Protein AF-A0A960EJC6-F1 (afdb_monomer_lite)

Sequence (104 aa):
GSERMRVWTMKALRFGFVIGTVNQMLVSLVMDRASWKGGNLRRSWKRFKTSGLLSKDLWAQLKDYDRPDFHPDDRDTTALVERFREEFFGPDGTLNDKLVGTAA

Structure (mmCIF, N/CA/C/O backbone):
data_AF-A0A960EJC6-F1
#
_entry.id   AF-A0A960EJC6-F1
#
loop_
_atom_site.group_PDB
_atom_site.id
_atom_site.type_symbol
_atom_site.label_atom_id
_atom_site.label_alt_id
_atom_site.label_comp_id
_atom_site.label_asym_id
_atom_site.label_entity_id
_atom_site.label_seq_id
_atom_site.pdbx_PDB_ins_code
_atom_site.Cartn_x
_atom_site.Cartn_y
_atom_site.Cartn_z
_atom_site.occupancy
_atom_site.B_iso_or_equiv
_atom_site.auth_seq_id
_atom_site.auth_comp_id
_atom_site.auth_asym_id
_atom_site.auth_atom_id
_atom_site.pdbx_PDB_model_num
ATOM 1 N N . GLY A 1 1 ? 1.730 10.380 23.535 1.00 65.06 1 GLY A N 1
ATOM 2 C CA . GLY A 1 1 ? 1.690 11.396 22.462 1.00 65.06 1 GLY A CA 1
ATOM 3 C C . GLY A 1 1 ? 0.250 11.785 22.226 1.00 65.06 1 GLY A C 1
ATOM 4 O O . GLY A 1 1 ? -0.599 10.913 22.343 1.00 65.06 1 GLY A O 1
ATOM 5 N N . SER A 1 2 ? -0.044 13.061 21.969 1.00 83.75 2 SER A N 1
ATOM 6 C CA . SER A 1 2 ? -1.426 13.500 21.733 1.00 83.75 2 SER A CA 1
ATOM 7 C C . SER A 1 2 ? -2.043 12.750 20.547 1.00 83.75 2 SER A C 1
ATOM 9 O O . SER A 1 2 ? -1.349 12.407 19.589 1.00 83.75 2 SER A O 1
ATOM 11 N N . GLU A 1 3 ? -3.349 12.503 20.592 1.00 78.62 3 GLU A N 1
ATOM 12 C CA . GLU A 1 3 ? -4.109 11.851 19.514 1.00 78.62 3 GLU A CA 1
ATOM 13 C C . GLU A 1 3 ? -3.883 12.535 18.154 1.00 78.62 3 GLU A C 1
ATOM 15 O O . GLU A 1 3 ? -3.707 11.884 17.125 1.00 78.62 3 GLU A O 1
ATOM 20 N N . ARG A 1 4 ? -3.734 13.866 18.173 1.00 82.50 4 ARG A N 1
ATOM 21 C CA . ARG A 1 4 ? -3.366 14.682 17.007 1.00 82.50 4 ARG A CA 1
ATOM 22 C C . ARG A 1 4 ? -1.995 14.318 16.436 1.00 82.50 4 ARG A C 1
ATOM 24 O O . ARG A 1 4 ? -1.849 14.269 15.218 1.00 82.50 4 ARG A O 1
ATOM 31 N N . MET A 1 5 ? -1.007 14.053 17.291 1.00 86.56 5 MET A N 1
ATOM 32 C CA . MET A 1 5 ? 0.322 13.618 16.859 1.00 86.56 5 MET A CA 1
ATOM 33 C C . MET A 1 5 ? 0.263 12.217 16.246 1.00 86.56 5 MET A C 1
ATOM 35 O O . MET A 1 5 ? 0.853 12.009 15.195 1.00 86.56 5 MET A O 1
ATOM 39 N N . ARG A 1 6 ? -0.527 11.295 16.817 1.00 83.88 6 ARG A N 1
ATOM 40 C CA . ARG A 1 6 ? -0.737 9.950 16.249 1.00 83.88 6 ARG A CA 1
ATOM 41 C C . ARG A 1 6 ? -1.350 10.008 14.849 1.00 83.88 6 ARG A C 1
ATOM 43 O O . ARG A 1 6 ? -0.799 9.423 13.920 1.00 83.88 6 ARG A O 1
ATOM 50 N N . VAL A 1 7 ? -2.451 10.743 14.688 1.00 82.25 7 VAL A N 1
ATOM 51 C CA . VAL A 1 7 ? -3.134 10.902 13.392 1.00 82.25 7 VAL A CA 1
ATOM 52 C C . VAL A 1 7 ? -2.210 11.557 12.365 1.00 82.25 7 VAL A C 1
ATOM 54 O O . VAL A 1 7 ? -2.172 11.145 11.207 1.00 82.25 7 VAL A O 1
ATOM 57 N N . TRP A 1 8 ? -1.437 12.566 12.773 1.00 89.44 8 TRP A N 1
ATOM 58 C CA . TRP A 1 8 ? -0.477 13.207 11.879 1.00 89.44 8 TRP A CA 1
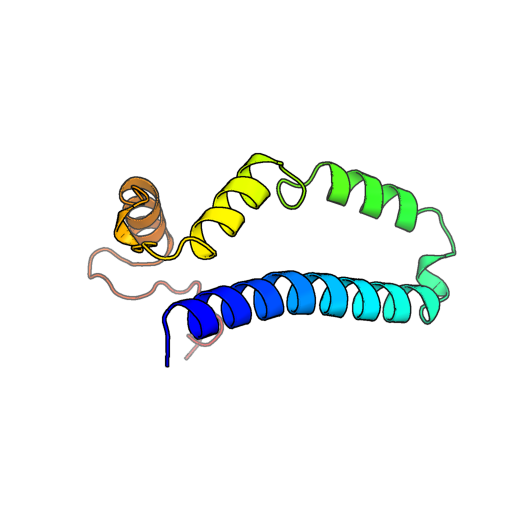ATOM 59 C C . TRP A 1 8 ? 0.648 12.253 11.460 1.00 89.44 8 TRP A C 1
ATOM 61 O O . TRP A 1 8 ? 0.954 12.178 10.273 1.00 89.44 8 TRP A O 1
ATOM 71 N N . THR A 1 9 ? 1.212 11.478 12.394 1.00 89.31 9 THR A N 1
ATOM 72 C CA . THR A 1 9 ? 2.237 10.467 12.096 1.00 89.31 9 THR A CA 1
ATOM 73 C C . THR A 1 9 ? 1.716 9.408 11.129 1.00 89.31 9 THR A C 1
ATOM 75 O O . THR A 1 9 ? 2.412 9.093 10.168 1.00 89.31 9 THR A O 1
ATOM 78 N N . MET A 1 10 ? 0.492 8.902 11.319 1.00 86.75 10 MET A N 1
ATOM 79 C CA . MET A 1 10 ? -0.102 7.925 10.397 1.00 86.75 10 MET A CA 1
ATOM 80 C C . MET A 1 10 ? -0.294 8.504 8.995 1.00 86.75 10 MET A C 1
ATOM 82 O O . MET A 1 10 ? 0.123 7.882 8.021 1.00 86.75 10 MET A O 1
ATOM 86 N N . LYS A 1 11 ? -0.799 9.740 8.884 1.00 85.69 11 LYS A N 1
ATOM 87 C CA . LYS A 1 11 ? -0.903 10.434 7.591 1.00 85.69 11 LYS A CA 1
ATOM 88 C C . LYS A 1 11 ? 0.467 10.608 6.940 1.00 85.69 11 LYS A C 1
ATOM 90 O O . LYS A 1 11 ? 0.630 10.297 5.761 1.00 85.69 11 LYS A O 1
ATOM 95 N N . ALA A 1 12 ? 1.458 11.073 7.698 1.00 90.94 12 ALA A N 1
ATOM 96 C CA . ALA A 1 12 ? 2.817 11.265 7.206 1.00 90.94 12 ALA A CA 1
ATOM 97 C C . ALA A 1 12 ? 3.434 9.947 6.717 1.00 90.94 12 ALA A C 1
ATOM 99 O O . ALA A 1 12 ? 4.014 9.923 5.637 1.00 90.94 12 ALA A O 1
ATOM 100 N N . LEU A 1 13 ? 3.255 8.846 7.453 1.00 90.12 13 LEU A N 1
ATOM 101 C CA . LEU A 1 13 ? 3.715 7.519 7.044 1.00 90.12 13 LEU A CA 1
ATOM 102 C C . LEU A 1 13 ? 2.980 7.025 5.802 1.00 90.12 13 LEU A C 1
ATOM 104 O O . LEU A 1 13 ? 3.622 6.595 4.853 1.00 90.12 13 LEU A O 1
ATOM 108 N N . ARG A 1 14 ? 1.651 7.130 5.766 1.00 86.19 14 ARG A N 1
ATOM 109 C CA . ARG A 1 14 ? 0.837 6.680 4.636 1.00 86.19 14 ARG A CA 1
ATOM 110 C C . ARG A 1 14 ? 1.229 7.387 3.341 1.00 86.19 14 ARG A C 1
ATOM 112 O O . ARG A 1 14 ? 1.475 6.731 2.331 1.00 86.19 14 ARG A O 1
ATOM 119 N N . PHE A 1 15 ? 1.300 8.717 3.361 1.00 88.75 15 PHE A N 1
ATOM 120 C CA . PHE A 1 15 ? 1.677 9.487 2.176 1.00 88.75 15 PHE A CA 1
ATOM 121 C C . PHE A 1 15 ? 3.172 9.377 1.885 1.00 88.75 15 PHE A C 1
ATOM 123 O O . PHE A 1 15 ? 3.548 9.148 0.740 1.00 88.75 15 PHE A O 1
ATOM 130 N N . GLY A 1 16 ? 4.018 9.493 2.906 1.00 92.19 16 GLY A N 1
ATOM 131 C CA . GLY A 1 16 ? 5.471 9.449 2.774 1.00 92.19 16 GLY A CA 1
ATOM 132 C C . GLY A 1 16 ? 5.977 8.108 2.256 1.00 92.19 16 GLY A C 1
ATOM 133 O O . GLY A 1 16 ? 6.807 8.095 1.354 1.00 92.19 16 GLY A O 1
ATOM 134 N N . PHE A 1 17 ? 5.435 6.991 2.746 1.00 89.75 17 PHE A N 1
ATOM 135 C CA . PHE A 1 17 ? 5.767 5.657 2.251 1.00 89.75 17 PHE A CA 1
ATOM 136 C C . PHE A 1 17 ? 5.378 5.508 0.782 1.00 89.75 17 PHE A C 1
ATOM 138 O O . PHE A 1 17 ? 6.230 5.205 -0.045 1.00 89.75 17 PHE A O 1
ATOM 145 N N . VAL A 1 18 ? 4.121 5.803 0.425 1.00 87.88 18 VAL A N 1
ATOM 146 C CA . VAL A 1 18 ? 3.654 5.660 -0.963 1.00 87.88 18 VAL A CA 1
ATOM 147 C C . VAL A 1 18 ? 4.447 6.561 -1.907 1.00 87.88 18 VAL A C 1
ATOM 149 O O . VAL A 1 18 ? 4.937 6.096 -2.934 1.00 87.88 18 VAL A O 1
ATOM 152 N N . ILE A 1 19 ? 4.612 7.838 -1.561 1.00 90.81 19 ILE A N 1
ATOM 153 C CA . ILE A 1 19 ? 5.365 8.793 -2.378 1.00 90.81 19 ILE A CA 1
ATOM 154 C C . ILE A 1 19 ? 6.829 8.359 -2.472 1.00 90.81 19 ILE A C 1
ATOM 156 O O . ILE A 1 19 ? 7.379 8.335 -3.570 1.00 90.81 19 ILE A O 1
ATOM 160 N N . GLY A 1 20 ? 7.457 7.983 -1.359 1.00 92.31 20 GLY A N 1
ATOM 161 C CA . GLY A 1 20 ? 8.847 7.536 -1.316 1.00 92.31 20 GLY A CA 1
ATOM 162 C C . GLY A 1 20 ? 9.086 6.306 -2.188 1.00 92.31 20 GLY A C 1
ATOM 163 O O . GLY A 1 20 ? 9.950 6.335 -3.063 1.00 92.31 20 GLY A O 1
ATOM 164 N N . THR A 1 21 ? 8.267 5.264 -2.032 1.00 90.00 21 THR A N 1
ATOM 165 C CA . THR A 1 21 ? 8.347 4.043 -2.842 1.00 90.00 21 THR A CA 1
ATOM 166 C C . THR A 1 21 ? 8.124 4.334 -4.324 1.00 90.00 21 THR A C 1
ATOM 168 O O . THR A 1 21 ? 8.883 3.839 -5.155 1.00 90.00 21 THR A O 1
ATOM 171 N N . VAL A 1 22 ? 7.137 5.168 -4.677 1.00 88.25 22 VAL A N 1
ATOM 172 C CA . VAL A 1 22 ? 6.898 5.562 -6.076 1.00 88.25 22 VAL A CA 1
ATOM 173 C C . VAL A 1 22 ? 8.105 6.307 -6.644 1.00 88.25 22 VAL A C 1
ATOM 175 O O . VAL A 1 22 ? 8.546 5.979 -7.741 1.00 88.25 22 VAL A O 1
ATOM 178 N N . ASN A 1 23 ? 8.682 7.261 -5.909 1.00 88.44 23 ASN A N 1
ATOM 179 C CA . ASN A 1 23 ? 9.872 7.987 -6.358 1.00 88.44 23 ASN A CA 1
ATOM 180 C C . ASN A 1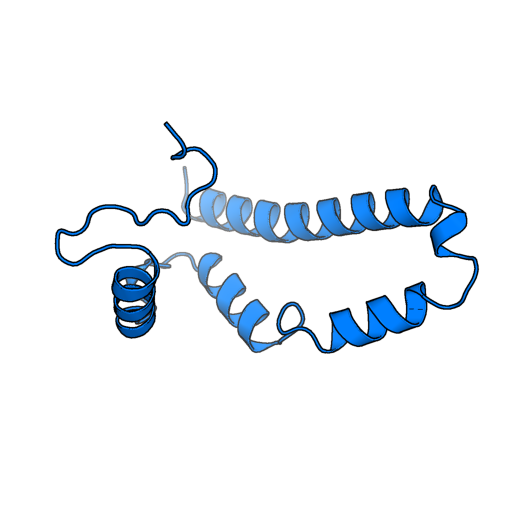 23 ? 11.064 7.049 -6.560 1.00 88.44 23 ASN A C 1
ATOM 182 O O . ASN A 1 23 ? 11.705 7.096 -7.605 1.00 88.44 23 ASN A O 1
ATOM 186 N N . GLN A 1 24 ? 11.336 6.160 -5.605 1.00 88.31 24 GLN A N 1
ATOM 187 C CA . GLN A 1 24 ? 12.440 5.207 -5.709 1.00 88.31 24 GLN A CA 1
ATOM 188 C C . GLN A 1 24 ? 12.244 4.239 -6.885 1.00 88.31 24 GLN A C 1
ATOM 190 O O . GLN A 1 24 ? 13.189 3.957 -7.623 1.00 88.31 24 GLN A O 1
ATOM 195 N N . MET A 1 25 ? 11.006 3.794 -7.117 1.00 85.38 25 MET A N 1
ATOM 196 C CA . MET A 1 25 ? 10.654 2.971 -8.270 1.00 85.38 25 MET A CA 1
ATOM 197 C C . MET A 1 25 ? 10.835 3.733 -9.590 1.00 85.38 25 MET A C 1
ATOM 199 O O . MET A 1 25 ? 11.385 3.176 -10.535 1.00 85.38 25 MET A O 1
ATOM 203 N N . LEU A 1 26 ? 10.429 5.007 -9.659 1.00 84.50 26 LEU A N 1
ATOM 204 C CA . LEU A 1 26 ? 10.635 5.859 -10.834 1.00 84.50 26 LEU A CA 1
ATOM 205 C C . LEU A 1 26 ? 12.122 6.089 -11.115 1.00 84.50 26 LEU A C 1
ATOM 207 O O . LEU A 1 26 ? 12.536 5.959 -12.263 1.00 84.50 26 LEU A O 1
ATOM 211 N N . VAL A 1 27 ? 12.929 6.377 -10.089 1.00 87.44 27 VAL A N 1
ATOM 212 C CA . VAL A 1 27 ? 14.387 6.525 -10.225 1.00 87.44 27 VAL A CA 1
ATOM 213 C C . VAL A 1 27 ? 15.003 5.232 -10.753 1.00 87.44 27 VAL A C 1
ATOM 215 O O . VAL A 1 27 ? 15.762 5.274 -11.719 1.00 87.44 27 VAL A O 1
ATOM 218 N N . SER A 1 28 ? 14.623 4.082 -10.191 1.00 84.94 28 SER A N 1
ATOM 219 C CA . SER A 1 28 ? 15.079 2.772 -10.665 1.00 84.94 28 SER A CA 1
ATOM 220 C C . SER A 1 28 ? 14.706 2.530 -12.133 1.00 84.94 28 SER A C 1
ATOM 222 O O . SER A 1 28 ? 15.559 2.122 -12.917 1.00 84.94 28 SER A O 1
ATOM 224 N N . LEU A 1 29 ? 13.477 2.869 -12.535 1.00 81.94 29 LEU A N 1
ATOM 225 C CA . LEU A 1 29 ? 13.009 2.776 -13.922 1.00 81.94 29 LEU A CA 1
ATOM 226 C C . LEU A 1 29 ? 13.770 3.699 -14.879 1.00 81.94 29 LEU A C 1
ATOM 228 O O . LEU A 1 29 ? 14.039 3.325 -16.015 1.00 81.94 29 LEU A O 1
ATOM 232 N N . VAL A 1 30 ? 14.046 4.937 -14.461 1.00 82.06 30 VAL A N 1
ATOM 233 C CA . VAL A 1 30 ? 14.766 5.931 -15.271 1.00 82.06 30 VAL A CA 1
ATOM 234 C C . VAL A 1 30 ? 16.222 5.511 -15.452 1.00 82.06 30 VAL A C 1
ATOM 236 O O . VAL A 1 30 ? 16.764 5.650 -16.547 1.00 82.06 30 VAL A O 1
ATOM 239 N N . MET A 1 31 ? 16.843 4.975 -14.399 1.00 83.31 31 MET A N 1
ATOM 240 C CA . MET A 1 31 ? 18.214 4.468 -14.444 1.00 83.31 31 MET A CA 1
ATOM 241 C C . MET A 1 31 ? 18.328 3.173 -15.258 1.00 83.31 31 MET A C 1
ATOM 243 O O . MET A 1 31 ? 19.338 2.965 -15.931 1.00 83.31 31 MET A O 1
ATOM 247 N N . ASP A 1 32 ? 17.298 2.325 -15.260 1.00 80.81 32 ASP A N 1
ATOM 248 C CA . ASP A 1 32 ? 17.288 1.104 -16.059 1.00 80.81 32 ASP A CA 1
ATOM 249 C C . ASP A 1 32 ? 16.875 1.363 -17.515 1.00 80.81 32 ASP A C 1
ATOM 251 O O . ASP A 1 32 ? 15.704 1.328 -17.897 1.00 80.81 32 ASP A O 1
ATOM 255 N N . ARG A 1 33 ? 17.867 1.553 -18.385 1.00 68.38 33 ARG A N 1
ATOM 256 C CA . ARG A 1 33 ? 17.653 1.766 -19.823 1.00 68.38 33 ARG A CA 1
ATOM 257 C C . ARG A 1 33 ? 17.003 0.567 -20.533 1.00 68.38 33 ARG A C 1
ATOM 259 O O . ARG A 1 33 ? 16.418 0.761 -21.604 1.00 68.38 33 ARG A O 1
ATOM 266 N N . ALA A 1 34 ? 17.063 -0.645 -19.968 1.00 72.69 34 ALA A N 1
ATOM 267 C CA . ALA A 1 34 ? 16.401 -1.822 -20.535 1.00 72.69 34 ALA A CA 1
ATOM 268 C C . ALA A 1 34 ? 14.870 -1.718 -20.434 1.00 72.69 34 ALA A C 1
ATOM 270 O O . ALA A 1 34 ? 14.171 -2.094 -21.375 1.00 72.69 34 ALA A O 1
ATOM 271 N N . SER A 1 35 ? 14.352 -1.094 -19.371 1.00 66.88 35 SER A N 1
ATOM 272 C CA . SER A 1 35 ? 12.917 -0.842 -19.173 1.00 66.88 35 SER A CA 1
ATOM 273 C C . SER A 1 35 ? 12.274 0.027 -20.269 1.00 66.88 35 SER A C 1
ATOM 275 O O . SER A 1 35 ? 11.063 -0.044 -20.498 1.00 66.88 35 SER A O 1
ATOM 277 N N . TRP A 1 36 ? 13.072 0.825 -20.987 1.00 68.94 36 TRP A N 1
ATOM 278 C CA . TRP A 1 36 ? 12.600 1.745 -22.029 1.00 68.94 36 TRP A CA 1
ATOM 279 C C . TRP A 1 36 ? 12.575 1.113 -23.426 1.00 68.94 36 TRP A C 1
ATOM 281 O O . TRP A 1 36 ? 11.819 1.559 -24.293 1.00 68.94 36 TRP A O 1
ATOM 291 N N . LYS A 1 37 ? 13.359 0.053 -23.663 1.00 68.00 37 LYS A N 1
ATOM 292 C CA . LYS A 1 37 ? 13.384 -0.664 -24.943 1.00 68.00 37 LYS A CA 1
ATOM 293 C C . LYS A 1 37 ? 12.350 -1.795 -24.930 1.00 68.00 37 LYS A C 1
ATOM 295 O O . LYS A 1 37 ? 12.509 -2.783 -24.230 1.00 68.00 37 LYS A O 1
ATOM 300 N N . GLY A 1 38 ? 11.303 -1.668 -25.749 1.00 66.50 38 GLY A N 1
ATOM 301 C CA . GLY A 1 38 ? 10.423 -2.800 -26.089 1.00 66.50 38 GLY A CA 1
ATOM 302 C C . GLY A 1 38 ? 8.977 -2.740 -25.587 1.00 66.50 38 GLY A C 1
ATOM 303 O O . GLY A 1 38 ? 8.299 -3.759 -25.588 1.00 66.50 38 GLY A O 1
ATOM 304 N N . GLY A 1 39 ? 8.457 -1.585 -25.153 1.00 69.94 39 GLY A N 1
ATOM 305 C CA . GLY A 1 39 ? 7.023 -1.429 -24.839 1.00 69.94 39 GLY A CA 1
ATOM 306 C C . GLY A 1 39 ? 6.525 -2.171 -23.585 1.00 69.94 39 GLY A C 1
ATOM 307 O O . GLY A 1 39 ? 5.374 -1.977 -23.179 1.00 69.94 39 GLY A O 1
ATOM 308 N N . ASN A 1 40 ? 7.391 -2.946 -22.923 1.00 75.69 40 ASN A N 1
ATOM 309 C CA . ASN A 1 40 ? 7.107 -3.663 -21.680 1.00 75.69 40 ASN A CA 1
ATOM 310 C C . ASN A 1 40 ? 6.578 -2.737 -20.584 1.00 75.69 40 ASN A C 1
ATOM 312 O O . ASN A 1 40 ? 5.645 -3.109 -19.876 1.00 75.69 40 ASN A O 1
ATOM 316 N N . LEU A 1 41 ? 7.063 -1.494 -20.515 1.00 78.44 41 LEU A N 1
ATOM 317 C CA . LEU A 1 41 ? 6.596 -0.524 -19.531 1.00 78.44 41 LEU A CA 1
ATOM 318 C C . LEU A 1 41 ? 5.097 -0.216 -19.655 1.00 78.44 41 LEU A C 1
ATOM 320 O O . LEU A 1 41 ? 4.380 -0.181 -18.656 1.00 78.44 41 LEU A O 1
ATOM 324 N N . ARG A 1 42 ? 4.587 -0.070 -20.884 1.00 79.25 42 ARG A N 1
ATOM 325 C CA . ARG A 1 42 ? 3.152 0.158 -21.118 1.00 79.25 42 ARG A CA 1
ATOM 326 C C . ARG A 1 42 ? 2.323 -1.064 -20.724 1.00 79.25 42 ARG A C 1
ATOM 328 O O . ARG A 1 42 ? 1.230 -0.905 -20.181 1.00 79.25 42 ARG A O 1
ATOM 335 N N . ARG A 1 43 ? 2.835 -2.274 -20.972 1.00 80.94 43 ARG A N 1
ATOM 336 C CA . ARG A 1 43 ? 2.163 -3.534 -20.616 1.00 80.94 43 ARG A CA 1
ATOM 337 C C . ARG A 1 43 ? 2.113 -3.733 -19.101 1.00 80.94 43 ARG A C 1
ATOM 339 O O . ARG A 1 43 ? 1.036 -4.003 -18.570 1.00 80.94 43 ARG A O 1
ATOM 346 N N . SER A 1 44 ? 3.235 -3.523 -18.416 1.00 80.88 44 SER A N 1
ATOM 347 C CA . SER A 1 44 ? 3.333 -3.570 -16.954 1.00 80.88 44 SER A CA 1
ATOM 348 C C . SER A 1 44 ? 2.453 -2.508 -16.304 1.00 80.88 44 SER A C 1
ATOM 350 O O . SER A 1 44 ? 1.693 -2.823 -15.395 1.00 80.88 44 SER A O 1
ATOM 352 N N . TRP A 1 45 ? 2.443 -1.282 -16.835 1.00 81.69 45 TRP A N 1
ATOM 353 C CA . TRP A 1 45 ? 1.552 -0.222 -16.364 1.00 81.69 45 TRP A CA 1
ATOM 354 C C . TRP A 1 45 ? 0.073 -0.564 -16.556 1.00 81.69 45 TRP A C 1
ATOM 356 O O . TRP A 1 45 ? -0.735 -0.320 -15.664 1.00 81.69 45 TRP A O 1
ATOM 366 N N . LYS A 1 46 ? -0.307 -1.163 -17.695 1.00 83.56 46 LYS A N 1
ATOM 367 C CA . LYS A 1 46 ? -1.688 -1.620 -17.919 1.00 83.56 46 LYS A CA 1
ATOM 368 C C . LYS A 1 46 ? -2.081 -2.687 -16.895 1.00 83.56 46 LYS A C 1
ATOM 370 O O . LYS A 1 46 ? -3.140 -2.555 -16.295 1.00 83.56 46 LYS A O 1
ATOM 375 N N . ARG A 1 47 ? -1.213 -3.677 -16.652 1.00 83.69 47 ARG A N 1
ATOM 376 C CA . ARG A 1 47 ? -1.436 -4.745 -15.661 1.00 83.69 47 ARG A CA 1
ATOM 377 C C . ARG A 1 47 ? -1.504 -4.208 -14.229 1.00 83.69 47 ARG A C 1
ATOM 379 O O . ARG A 1 47 ? -2.340 -4.656 -13.452 1.00 83.69 47 ARG A O 1
ATOM 386 N N . PHE A 1 48 ? -0.672 -3.223 -13.903 1.00 83.88 48 PHE A N 1
ATOM 387 C CA . PHE A 1 48 ? -0.684 -2.543 -12.611 1.00 83.88 48 PHE A CA 1
ATOM 388 C C . PHE A 1 48 ? -1.951 -1.705 -12.412 1.00 83.88 48 PHE A C 1
ATOM 390 O O . PHE A 1 48 ? -2.582 -1.798 -11.367 1.00 83.88 48 PHE A O 1
ATOM 397 N N . LYS A 1 49 ? -2.396 -0.949 -13.423 1.00 81.12 49 LYS A N 1
ATOM 398 C CA . LYS A 1 49 ? -3.658 -0.193 -13.349 1.00 81.12 49 LYS A CA 1
ATOM 399 C C . LYS A 1 49 ? -4.890 -1.072 -13.203 1.00 81.12 49 LYS A C 1
ATOM 401 O O . LYS A 1 49 ? -5.862 -0.645 -12.597 1.00 81.12 49 LYS A O 1
ATOM 406 N N . THR A 1 50 ? -4.845 -2.285 -13.740 1.00 82.88 50 THR A N 1
ATOM 407 C CA . THR A 1 50 ? -5.886 -3.293 -13.514 1.00 82.88 50 THR A CA 1
ATOM 408 C C . THR A 1 50 ? -5.691 -4.078 -12.218 1.00 82.88 50 THR A C 1
ATOM 410 O O . THR A 1 50 ? -6.548 -4.881 -11.871 1.00 82.88 50 THR A O 1
ATOM 413 N N . SER A 1 51 ? -4.573 -3.894 -11.510 1.00 79.12 51 SER A N 1
ATOM 414 C CA . SER A 1 51 ? -4.373 -4.524 -10.207 1.00 79.12 51 SER A CA 1
ATOM 415 C C . SER A 1 51 ? -5.221 -3.814 -9.151 1.00 79.12 51 SER A C 1
ATOM 417 O O . SER A 1 51 ? -5.393 -2.594 -9.191 1.00 79.12 51 SER A O 1
ATOM 419 N N . GLY A 1 52 ? -5.720 -4.568 -8.170 1.00 80.75 52 GLY A N 1
ATOM 420 C CA . GLY A 1 52 ? -6.527 -4.024 -7.071 1.00 80.75 52 GLY A CA 1
ATOM 421 C C . GLY A 1 52 ? -5.805 -2.984 -6.201 1.00 80.75 52 GLY A C 1
ATOM 422 O O . GLY A 1 52 ? -6.451 -2.321 -5.394 1.00 80.75 52 GLY A O 1
ATOM 423 N N . LEU A 1 53 ? -4.495 -2.785 -6.390 1.00 81.06 53 LEU A N 1
ATOM 424 C CA . LEU A 1 53 ? -3.670 -1.832 -5.641 1.00 81.06 53 LEU A CA 1
ATOM 425 C C . LEU A 1 53 ? -4.059 -0.363 -5.878 1.00 81.06 53 LEU A C 1
ATOM 427 O O . LEU A 1 53 ? -3.808 0.489 -5.030 1.00 81.06 53 LEU A O 1
ATOM 431 N N . LEU A 1 54 ? -4.690 -0.054 -7.015 1.00 81.19 54 LEU A N 1
ATOM 432 C CA . LEU A 1 54 ? -5.221 1.282 -7.317 1.00 81.19 54 LEU A CA 1
ATOM 433 C C . LEU A 1 54 ? -6.740 1.379 -7.120 1.00 81.19 54 LEU A C 1
ATOM 435 O O . LEU A 1 54 ? -7.349 2.377 -7.511 1.00 81.19 54 LEU A O 1
ATOM 439 N N . SER A 1 55 ? -7.367 0.359 -6.528 1.00 86.94 55 SER A N 1
ATOM 440 C CA . SER A 1 55 ? -8.809 0.378 -6.285 1.00 86.94 55 SER A CA 1
ATOM 441 C C . SER A 1 55 ? -9.178 1.464 -5.273 1.00 86.94 55 SER A C 1
ATOM 443 O O . SER A 1 55 ? -8.493 1.677 -4.270 1.00 86.94 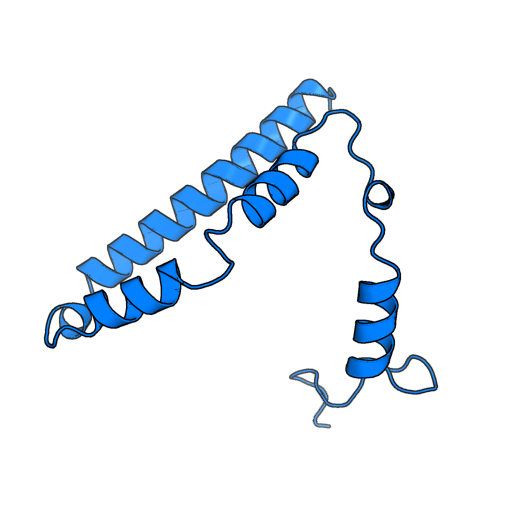55 SER A O 1
ATOM 445 N N . LYS A 1 56 ? -10.288 2.165 -5.535 1.00 86.12 56 LYS A N 1
ATOM 446 C CA . LYS A 1 56 ? -10.823 3.168 -4.604 1.00 86.12 56 LYS A CA 1
ATOM 447 C C . LYS A 1 56 ? -11.156 2.545 -3.252 1.00 86.12 56 LYS A C 1
ATOM 449 O O . LYS A 1 56 ? -10.921 3.185 -2.232 1.00 86.12 56 LYS A O 1
ATOM 454 N N . ASP A 1 57 ? -11.629 1.303 -3.258 1.00 87.12 57 ASP A N 1
ATOM 455 C CA . ASP A 1 57 ? -11.989 0.571 -2.048 1.00 87.12 57 ASP A CA 1
ATOM 456 C C . ASP A 1 57 ? -10.767 0.343 -1.161 1.00 87.12 57 ASP A C 1
ATOM 458 O O . ASP A 1 57 ? -10.814 0.683 0.016 1.00 87.12 57 ASP A O 1
ATOM 462 N N . LEU A 1 58 ? -9.630 -0.095 -1.716 1.00 85.75 58 LEU A N 1
ATOM 463 C CA . LEU A 1 58 ? -8.386 -0.221 -0.948 1.00 85.75 58 LEU A CA 1
ATOM 464 C C . LEU A 1 58 ? -7.943 1.125 -0.356 1.00 85.75 58 LEU A C 1
ATOM 466 O O . LEU A 1 58 ? -7.543 1.202 0.804 1.00 85.75 58 LEU A O 1
ATOM 470 N N . TRP A 1 59 ? -8.042 2.214 -1.121 1.00 85.44 59 TRP A N 1
ATOM 471 C CA . TRP A 1 59 ? -7.687 3.547 -0.628 1.00 85.44 59 TRP A CA 1
ATOM 472 C C . TRP A 1 59 ? -8.634 4.061 0.461 1.00 85.44 59 TRP A C 1
ATOM 474 O O . TRP A 1 59 ? -8.179 4.723 1.400 1.00 85.44 59 TRP A O 1
ATOM 484 N N . ALA A 1 60 ? -9.927 3.754 0.363 1.00 86.69 60 ALA A N 1
ATOM 485 C CA . ALA A 1 60 ? -10.894 4.019 1.419 1.00 86.69 60 ALA A CA 1
ATOM 486 C C . ALA A 1 60 ? -10.560 3.193 2.666 1.00 86.69 60 ALA A C 1
ATOM 488 O O . ALA A 1 60 ? -10.511 3.744 3.761 1.00 86.69 60 ALA A O 1
ATOM 489 N N . GLN A 1 61 ? -10.202 1.917 2.495 1.00 84.38 61 GLN A N 1
ATOM 490 C CA . GLN A 1 61 ? -9.782 1.056 3.594 1.00 84.38 61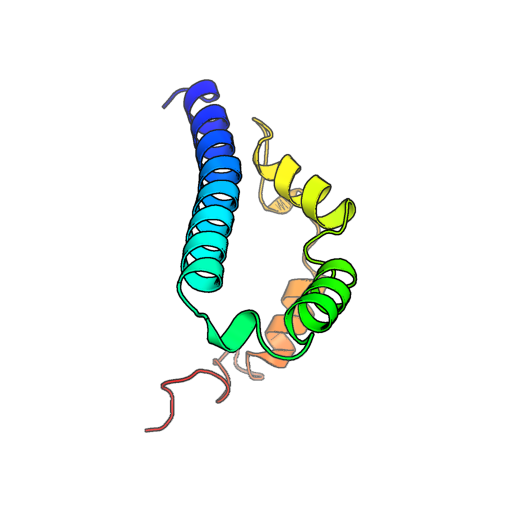 GLN A CA 1
ATOM 491 C C . GLN A 1 61 ? -8.536 1.580 4.308 1.00 84.38 61 GLN A C 1
ATOM 493 O O . GLN A 1 61 ? -8.531 1.655 5.532 1.00 84.38 61 GLN A O 1
ATOM 498 N N . LEU A 1 62 ? -7.522 2.013 3.558 1.00 83.69 62 LEU A N 1
ATOM 499 C CA . LEU A 1 62 ? -6.308 2.606 4.118 1.00 83.69 62 LEU A CA 1
ATOM 500 C C . LEU A 1 62 ? -6.573 3.932 4.845 1.00 83.69 62 LEU A C 1
ATOM 502 O O . LEU A 1 62 ? -5.828 4.293 5.748 1.00 83.69 62 LEU A O 1
ATOM 506 N N . LYS A 1 63 ? -7.617 4.672 4.457 1.00 84.12 63 LYS A N 1
ATOM 507 C CA . LYS A 1 63 ? -7.988 5.939 5.103 1.00 84.12 63 LYS A CA 1
ATOM 508 C C . LYS A 1 63 ? -8.588 5.741 6.484 1.00 84.12 63 LYS A C 1
ATOM 510 O O . LYS A 1 63 ? -8.479 6.645 7.305 1.00 84.12 63 LYS A O 1
ATOM 515 N N . ASP A 1 64 ? -9.176 4.587 6.757 1.00 82.69 64 ASP A N 1
ATOM 516 C CA . ASP A 1 64 ? -9.772 4.343 8.066 1.00 82.69 64 ASP A CA 1
ATOM 517 C C . ASP A 1 64 ? -8.715 4.269 9.173 1.00 82.69 64 ASP A C 1
ATOM 519 O O . ASP A 1 64 ? -8.989 4.723 10.276 1.00 82.69 64 ASP A O 1
ATOM 523 N N . TYR A 1 65 ? -7.476 3.875 8.858 1.00 75.75 65 TYR A N 1
ATOM 524 C CA . TYR A 1 65 ? -6.339 3.950 9.789 1.00 75.75 65 TYR A CA 1
ATOM 525 C C . TYR A 1 65 ? -5.965 5.382 10.206 1.00 75.75 65 TYR A C 1
ATOM 527 O O . TYR A 1 65 ? -5.295 5.573 11.219 1.00 75.75 65 TYR A O 1
ATOM 535 N N . ASP A 1 66 ? -6.388 6.396 9.444 1.00 79.06 66 ASP A N 1
ATOM 536 C CA . ASP A 1 66 ? -6.165 7.803 9.789 1.00 79.06 66 ASP A CA 1
ATOM 537 C C . ASP A 1 66 ? -7.236 8.337 10.761 1.00 79.06 66 ASP A C 1
ATOM 539 O O . ASP A 1 66 ? -7.161 9.501 11.175 1.00 79.06 66 ASP A O 1
ATOM 543 N N . ARG A 1 67 ? -8.260 7.535 11.096 1.00 81.62 67 ARG A N 1
ATOM 544 C CA . ARG A 1 67 ? -9.316 7.944 12.022 1.00 81.62 67 ARG A CA 1
ATOM 545 C C . ARG A 1 67 ? -8.782 8.022 13.459 1.00 81.62 67 ARG A C 1
ATOM 547 O O . ARG A 1 67 ? -8.029 7.143 13.880 1.00 81.62 67 ARG A O 1
ATOM 554 N N . PRO A 1 68 ? -9.170 9.053 14.232 1.00 74.62 68 PRO A N 1
ATOM 555 C CA . PRO A 1 68 ? -8.725 9.198 15.617 1.00 74.62 68 PRO A CA 1
ATOM 556 C C . PRO A 1 68 ? -9.146 8.013 16.496 1.00 74.62 68 PRO A C 1
ATOM 558 O O . PRO A 1 68 ? -8.361 7.551 17.318 1.00 74.62 68 PRO A O 1
ATOM 561 N N . ASP A 1 69 ? -10.330 7.468 16.233 1.00 80.06 69 ASP A N 1
ATOM 562 C CA . ASP A 1 69 ? -11.002 6.393 16.959 1.00 80.06 69 ASP A CA 1
ATOM 563 C C . ASP A 1 69 ? -10.801 4.998 16.345 1.00 80.06 69 ASP A C 1
ATOM 565 O O . ASP A 1 69 ? -11.481 4.065 16.749 1.00 80.06 69 ASP A O 1
ATOM 569 N N . PHE A 1 70 ? -9.883 4.841 15.384 1.00 78.31 70 PHE A N 1
ATOM 570 C CA . PHE A 1 70 ? -9.669 3.567 14.694 1.00 78.31 70 PHE A CA 1
ATOM 571 C C . PHE A 1 70 ? -9.356 2.422 15.672 1.00 78.31 70 PHE A C 1
ATOM 573 O O . PHE A 1 70 ? -8.332 2.465 16.369 1.00 78.31 70 PHE A O 1
ATOM 580 N N . HIS A 1 71 ? -10.192 1.381 15.661 1.00 73.75 71 HIS A N 1
ATOM 581 C CA . HIS A 1 71 ? -9.923 0.104 16.313 1.00 73.75 71 HIS A CA 1
ATOM 582 C C . HIS A 1 71 ? -9.715 -0.993 15.253 1.00 73.75 71 HIS A C 1
ATOM 584 O O . HIS A 1 71 ? -10.459 -1.041 14.273 1.00 73.75 71 HIS A O 1
ATOM 590 N N . PRO A 1 72 ? -8.735 -1.905 15.412 1.00 69.25 72 PRO A N 1
ATOM 591 C CA . PRO A 1 72 ? -8.547 -3.028 14.486 1.00 69.25 72 PRO A CA 1
ATOM 592 C C . PRO A 1 72 ? -9.820 -3.865 14.281 1.00 69.25 72 PRO A C 1
ATOM 594 O O . PRO A 1 72 ? -10.056 -4.358 13.179 1.00 69.25 72 PRO A O 1
ATOM 597 N N . ASP A 1 73 ? -10.652 -3.952 15.321 1.00 76.62 73 ASP A N 1
ATOM 598 C CA . ASP A 1 73 ? -11.911 -4.709 15.324 1.00 76.62 73 ASP A CA 1
ATOM 599 C C . ASP A 1 73 ? -13.065 -3.992 14.603 1.00 76.62 73 ASP A C 1
ATOM 601 O O . ASP A 1 73 ? -14.119 -4.588 14.396 1.00 76.62 73 ASP A O 1
ATOM 605 N N . ASP A 1 74 ? -12.879 -2.742 14.157 1.00 80.81 74 ASP A N 1
ATOM 606 C CA . ASP A 1 74 ? -13.881 -2.019 13.355 1.00 80.81 74 ASP A CA 1
ATOM 607 C C . ASP A 1 74 ? -14.132 -2.692 11.991 1.00 80.81 74 ASP A C 1
ATOM 609 O O . ASP A 1 74 ? -15.071 -2.349 11.267 1.00 80.81 74 ASP A O 1
ATOM 613 N N . ARG A 1 75 ? -13.268 -3.635 11.599 1.00 78.38 75 ARG A N 1
ATOM 614 C CA . ARG A 1 75 ? -13.379 -4.423 10.374 1.00 78.38 75 ARG A CA 1
ATOM 615 C C . ARG A 1 75 ? -13.604 -5.881 10.729 1.00 78.38 75 ARG A C 1
ATOM 617 O O . ARG A 1 75 ? -12.729 -6.520 11.309 1.00 78.38 75 ARG A O 1
ATOM 624 N N . ASP A 1 76 ? -14.728 -6.428 10.272 1.00 84.62 76 ASP A N 1
ATOM 625 C CA . ASP A 1 76 ? -14.928 -7.870 10.324 1.00 84.62 76 ASP A CA 1
ATOM 626 C C . ASP A 1 76 ? -13.920 -8.555 9.395 1.00 84.62 76 ASP A C 1
ATOM 628 O O . ASP A 1 76 ? -13.985 -8.473 8.166 1.00 84.62 76 ASP A O 1
ATOM 632 N N . THR A 1 77 ? -12.937 -9.190 10.020 1.00 87.12 77 THR A N 1
ATOM 633 C CA . THR A 1 77 ? -11.891 -9.964 9.357 1.00 87.12 77 THR A CA 1
ATOM 634 C C . THR A 1 77 ? -12.038 -11.453 9.652 1.00 87.12 77 THR A C 1
ATOM 636 O O . THR A 1 77 ? -11.155 -12.223 9.288 1.00 87.12 77 THR A O 1
ATOM 639 N N . THR A 1 78 ? -13.161 -11.887 10.236 1.00 88.69 78 THR A N 1
ATOM 640 C CA . THR A 1 78 ? -13.395 -13.277 10.659 1.00 88.69 78 THR A CA 1
ATOM 641 C C . THR A 1 78 ? -13.190 -14.259 9.510 1.00 88.69 78 THR A C 1
ATOM 643 O O . THR A 1 78 ? -12.375 -15.171 9.620 1.00 88.69 78 THR A O 1
ATOM 646 N N . ALA A 1 79 ? -13.821 -14.004 8.360 1.00 88.31 79 ALA A N 1
ATOM 647 C CA . ALA A 1 79 ? -13.670 -14.842 7.170 1.00 88.31 79 ALA A CA 1
ATOM 648 C C . ALA A 1 79 ? -12.232 -14.841 6.612 1.00 88.31 79 ALA A C 1
ATOM 650 O O . ALA A 1 79 ? -11.755 -15.839 6.073 1.00 88.31 79 ALA A O 1
ATOM 651 N N . LEU A 1 80 ? -11.517 -13.717 6.740 1.00 88.75 80 LEU A N 1
ATOM 652 C CA . LEU A 1 80 ? -10.123 -13.602 6.307 1.00 88.75 80 LEU A CA 1
ATOM 653 C C . LEU A 1 80 ? -9.202 -14.432 7.213 1.00 88.75 80 LEU A C 1
ATOM 655 O O . LEU A 1 80 ? -8.308 -15.118 6.720 1.00 88.75 80 LEU A O 1
ATOM 659 N N . VAL A 1 81 ? -9.436 -14.365 8.526 1.00 88.62 81 VAL A N 1
ATOM 660 C CA . VAL A 1 81 ? -8.713 -15.123 9.550 1.00 88.62 81 VAL A CA 1
ATOM 661 C C . VAL A 1 81 ? -8.972 -16.614 9.392 1.00 88.62 81 VAL A C 1
ATOM 663 O O . VAL A 1 81 ? -8.024 -17.386 9.457 1.00 88.62 81 VAL A O 1
ATOM 666 N N . GLU A 1 82 ? -10.216 -17.023 9.155 1.00 88.50 82 GLU A N 1
ATOM 667 C CA . GLU A 1 82 ? -10.578 -18.424 8.929 1.00 88.50 82 GLU A CA 1
ATOM 668 C C . GLU A 1 82 ? -9.867 -18.988 7.697 1.00 88.50 82 GLU A C 1
ATOM 670 O O . GLU A 1 82 ? -9.118 -19.957 7.814 1.00 88.50 82 GLU A O 1
ATOM 675 N N . ARG A 1 83 ? -9.952 -18.291 6.557 1.00 89.00 83 ARG A N 1
ATOM 676 C CA . ARG A 1 83 ? -9.247 -18.690 5.332 1.00 89.00 83 ARG A CA 1
ATOM 677 C C . ARG A 1 83 ? -7.738 -18.810 5.539 1.00 89.00 83 ARG A C 1
ATOM 679 O O . ARG A 1 83 ? -7.125 -19.775 5.100 1.00 89.00 83 ARG A O 1
ATOM 686 N N . PHE A 1 84 ? -7.109 -17.814 6.162 1.00 88.19 84 PHE A N 1
ATOM 687 C CA . PHE A 1 84 ? -5.659 -17.845 6.358 1.00 88.19 84 PHE A CA 1
ATOM 688 C C . PHE A 1 84 ? -5.223 -18.853 7.413 1.00 88.19 84 PHE A C 1
ATOM 690 O O . PHE A 1 84 ? -4.128 -19.400 7.295 1.00 88.19 84 PHE A O 1
ATOM 697 N N . ARG A 1 85 ? -6.073 -19.138 8.403 1.00 85.88 85 ARG A N 1
ATOM 698 C CA . ARG A 1 85 ? -5.853 -20.242 9.330 1.00 85.88 85 ARG A CA 1
ATOM 699 C C . ARG A 1 85 ? -5.798 -21.556 8.561 1.00 85.88 85 ARG A C 1
ATOM 701 O O . ARG A 1 85 ? -4.810 -22.249 8.697 1.00 85.88 85 ARG A O 1
ATOM 708 N N . GLU A 1 86 ? -6.762 -21.840 7.693 1.00 84.25 86 GLU A N 1
ATOM 709 C CA . GLU A 1 86 ? -6.753 -23.060 6.869 1.00 84.25 86 GLU A CA 1
ATOM 710 C C . GLU A 1 86 ?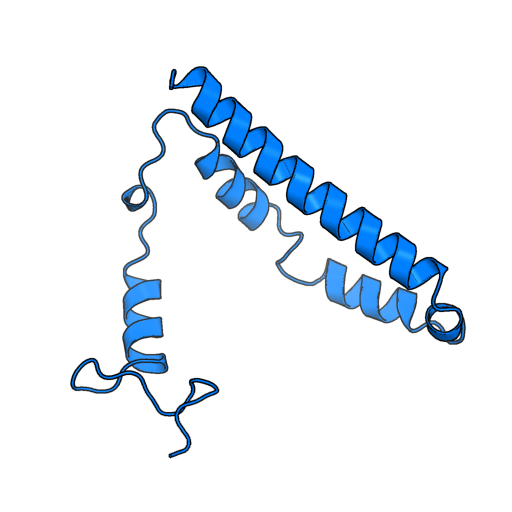 -5.569 -23.118 5.889 1.00 84.25 86 GLU A C 1
ATOM 712 O O . GLU A 1 86 ? -4.971 -24.170 5.668 1.00 84.25 86 GLU A O 1
ATOM 717 N N . GLU A 1 87 ? -5.218 -21.987 5.275 1.00 85.12 87 GLU A N 1
ATOM 718 C CA . GLU A 1 87 ? -4.208 -21.957 4.215 1.00 85.12 87 GLU A CA 1
ATOM 719 C C . GLU A 1 87 ? -2.770 -22.079 4.743 1.00 85.12 87 GLU A C 1
ATOM 721 O O . GLU A 1 87 ? -1.910 -22.686 4.081 1.00 85.12 87 GLU A O 1
ATOM 726 N N . PHE A 1 88 ? -2.508 -21.486 5.911 1.00 82.81 88 PHE A N 1
ATOM 727 C CA . PHE A 1 88 ? -1.168 -21.333 6.478 1.00 82.81 88 PHE A CA 1
ATOM 728 C C . PHE A 1 88 ? -0.938 -22.103 7.773 1.00 82.81 88 PHE A C 1
ATOM 730 O O . PHE A 1 88 ? 0.224 -22.289 8.130 1.00 82.81 88 PHE A O 1
ATOM 737 N N . PHE A 1 89 ? -1.989 -22.556 8.454 1.00 82.38 89 PHE A N 1
ATOM 738 C CA . PHE A 1 89 ? -1.873 -23.305 9.697 1.00 82.38 89 PHE A CA 1
ATOM 739 C C . PHE A 1 89 ? -2.532 -24.680 9.553 1.00 82.38 89 PHE A C 1
ATOM 741 O O . PHE A 1 89 ? -3.636 -24.821 9.033 1.00 82.38 89 PHE A O 1
ATOM 748 N N . GLY A 1 90 ? -1.826 -25.718 9.985 1.00 72.62 90 GLY A N 1
ATOM 749 C CA . GLY A 1 90 ? -2.339 -27.078 10.009 1.00 72.62 90 GLY A CA 1
ATOM 750 C C . GLY A 1 90 ? -3.439 -27.258 11.065 1.00 72.62 90 GLY A C 1
ATOM 751 O O . GLY A 1 90 ? -3.741 -26.330 11.821 1.00 72.62 90 GLY A O 1
ATOM 752 N N . PRO A 1 91 ? -4.012 -28.471 11.173 1.00 71.50 91 PRO A N 1
ATOM 753 C CA . PRO A 1 91 ? -5.071 -28.796 12.136 1.00 71.50 91 PRO A CA 1
ATOM 754 C C . PRO A 1 91 ? -4.714 -28.457 13.592 1.00 71.50 91 PRO A C 1
ATOM 756 O O . PRO A 1 91 ? -5.585 -28.083 14.372 1.00 71.50 91 PRO A O 1
ATOM 759 N N . ASP A 1 92 ? -3.425 -28.531 13.932 1.00 73.56 92 ASP A N 1
ATOM 760 C CA . ASP A 1 92 ? -2.900 -28.262 15.274 1.00 73.56 92 ASP A CA 1
ATOM 761 C C . ASP A 1 92 ? -2.538 -26.782 15.504 1.00 73.56 92 ASP A C 1
ATOM 763 O O . ASP A 1 92 ? -1.949 -26.428 16.525 1.00 73.56 92 ASP A O 1
ATOM 767 N N . GLY A 1 93 ? -2.835 -25.895 14.546 1.00 69.69 93 GLY A N 1
ATOM 768 C CA . GLY A 1 93 ? -2.430 -24.489 14.601 1.00 69.69 93 GLY A CA 1
ATOM 769 C C . GLY A 1 93 ? -0.925 -24.275 14.399 1.00 69.69 93 GLY A C 1
ATOM 770 O O . GLY A 1 93 ? -0.409 -23.200 14.704 1.00 69.69 93 GLY A O 1
ATOM 771 N N . THR A 1 94 ? -0.209 -25.284 13.897 1.00 74.31 94 THR A N 1
ATOM 772 C CA . THR A 1 94 ? 1.203 -25.185 13.521 1.00 74.31 94 THR A CA 1
ATOM 773 C C . THR A 1 94 ? 1.336 -24.598 12.125 1.00 74.31 94 THR A C 1
ATOM 775 O O . THR A 1 94 ? 0.517 -24.844 11.246 1.00 74.31 94 THR A O 1
ATOM 778 N N . LEU A 1 95 ? 2.359 -23.774 11.925 1.00 72.81 95 LEU A N 1
ATOM 779 C CA . LEU A 1 95 ? 2.608 -23.133 10.643 1.00 72.81 95 LEU A CA 1
ATOM 780 C C . LEU A 1 95 ? 2.990 -24.186 9.591 1.00 72.81 95 LEU A C 1
ATOM 782 O O . LEU A 1 95 ? 3.869 -25.010 9.841 1.00 72.81 95 LEU A O 1
ATOM 786 N N . ASN A 1 96 ? 2.341 -24.151 8.431 1.00 71.69 96 ASN A N 1
ATOM 787 C CA . ASN A 1 96 ? 2.591 -25.094 7.345 1.00 71.69 96 ASN A CA 1
ATOM 788 C C . ASN A 1 96 ? 3.989 -24.889 6.725 1.00 71.69 96 ASN A C 1
ATOM 790 O O . ASN A 1 96 ? 4.655 -23.870 6.917 1.00 71.69 96 ASN A O 1
ATOM 794 N N . ASP A 1 97 ? 4.394 -25.834 5.885 1.00 71.75 97 ASP A N 1
ATOM 795 C CA . ASP A 1 97 ? 5.647 -25.886 5.115 1.00 71.75 97 ASP A CA 1
ATOM 796 C C . ASP A 1 97 ? 5.856 -24.724 4.119 1.00 71.75 97 ASP A C 1
ATOM 798 O O . ASP A 1 97 ? 6.910 -24.601 3.498 1.00 71.75 97 ASP A O 1
ATOM 802 N N . LYS A 1 98 ? 4.872 -23.829 3.978 1.00 66.19 98 LYS A N 1
ATOM 803 C CA . LYS A 1 98 ? 4.881 -22.694 3.043 1.00 66.19 98 LYS A CA 1
ATOM 804 C C . LYS A 1 98 ? 5.743 -21.501 3.486 1.00 66.19 98 LYS A C 1
ATOM 806 O O . LYS A 1 98 ? 5.866 -20.544 2.718 1.00 66.19 98 LYS A O 1
ATOM 811 N N . LEU A 1 99 ? 6.325 -21.510 4.690 1.00 64.56 99 LEU A N 1
ATOM 812 C CA . LEU A 1 99 ? 7.282 -20.473 5.089 1.00 64.56 99 LEU A CA 1
ATOM 813 C C . LEU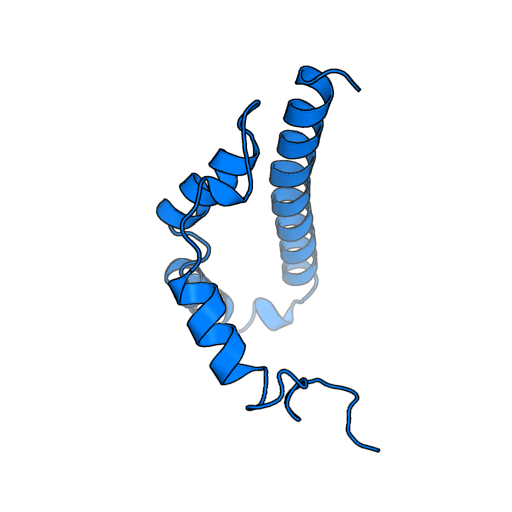 A 1 99 ? 8.693 -20.752 4.558 1.00 64.56 99 LEU A C 1
ATOM 815 O O . LEU A 1 99 ? 9.283 -21.809 4.775 1.00 64.56 99 LEU A O 1
ATOM 819 N N . VAL A 1 100 ? 9.276 -19.731 3.926 1.00 62.72 100 VAL A N 1
ATOM 820 C CA . VAL A 1 100 ? 10.684 -19.728 3.514 1.00 62.72 100 VAL A CA 1
ATOM 821 C C . VAL A 1 100 ? 11.561 -19.754 4.770 1.00 62.72 100 VAL A C 1
ATOM 823 O O . VAL A 1 100 ? 11.645 -18.760 5.487 1.00 62.72 100 VAL A O 1
ATOM 826 N N . GLY A 1 101 ? 12.197 -20.899 5.031 1.00 62.94 101 GLY A N 1
ATOM 827 C CA . GLY A 1 101 ? 13.083 -21.116 6.183 1.00 62.94 101 GLY A CA 1
ATOM 828 C C . GLY A 1 101 ? 12.820 -22.401 6.978 1.00 62.94 101 GLY A C 1
ATOM 829 O O . GLY A 1 101 ? 13.618 -22.727 7.848 1.00 62.94 101 GLY A O 1
ATOM 830 N N . THR A 1 102 ? 11.752 -23.146 6.673 1.00 55.06 102 THR A N 1
ATOM 831 C CA . THR A 1 102 ? 11.381 -24.396 7.375 1.00 55.06 102 THR A CA 1
ATOM 832 C C . THR A 1 102 ? 11.839 -25.670 6.640 1.00 55.06 102 THR A C 1
ATOM 834 O O . THR A 1 102 ? 11.339 -26.759 6.896 1.00 55.06 102 THR A O 1
ATOM 837 N N . ALA A 1 103 ? 12.812 -25.565 5.731 1.00 50.22 103 ALA A N 1
ATOM 838 C CA . ALA A 1 103 ? 13.562 -26.731 5.268 1.00 50.22 103 ALA A CA 1
ATOM 839 C C . ALA A 1 103 ? 14.708 -26.976 6.262 1.00 50.22 103 ALA A C 1
ATOM 841 O O . ALA A 1 103 ? 15.699 -26.244 6.244 1.00 50.22 103 ALA A O 1
ATOM 842 N N . ALA A 1 104 ? 14.507 -27.933 7.171 1.00 44.75 104 ALA A N 1
ATOM 843 C CA . ALA A 1 104 ? 15.553 -28.483 8.033 1.00 44.75 104 ALA A CA 1
ATOM 844 C C . ALA A 1 104 ? 16.449 -29.454 7.252 1.00 44.75 104 ALA A C 1
ATOM 846 O O . ALA A 1 104 ? 15.911 -30.160 6.366 1.00 44.75 104 ALA A O 1
#

Secondary structure (DSSP, 8-state):
--HHHHHHHHHHHHHHHHHHHHHHHHHHHHH-GGGGSSSHHHHHHHHHHTSGGG-HHHHHHHHHTTSTT--GGGS--HHHHHHHHHHHB-TTSPBPTTSTT---

pLDDT: mean 80.21, std 8.98, range [44.75, 92.31]

Foldseek 3Di:
DDLVVQLVVLVCCVCVVVVVVVVVVVVVCVVPPVNVPDCVVVVVVVVVVPDCPPPPVVVVVSCLSSDSPDDPVVDPCVVVCVVCCPVQADPVRHGDPPDDPPPD

Radius of gyration: 19.54 Å; chains: 1; bounding box: 33×44×49 Å